Protein AF-A0A1H1I1R0-F1 (afdb_monomer_lite)

Secondary structure (DSSP, 8-state):
-BEEE-GGG----SS--EEEEEPBTTTTS-S-B--STT--SBPEEEEEHHHHHHHHTT--EEEBSSSS--EEEB--

Foldseek 3Di:
DWEWADPVCPDPDPPFDFDDWFAFPPPPNDPGAGPDPPGRGRIITTDGPVRVVCVVVPDFWDFYPDPDTDITGGDD

Structure (mmCIF, N/CA/C/O backbone):
data_AF-A0A1H1I1R0-F1
#
_entry.id   AF-A0A1H1I1R0-F1
#
loop_
_atom_site.group_PDB
_atom_si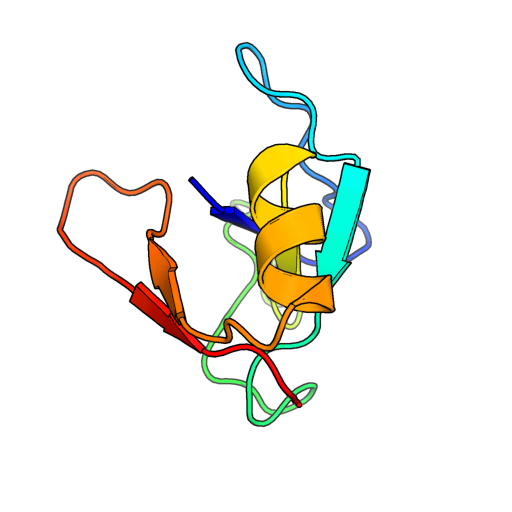te.id
_atom_site.type_symbol
_atom_site.label_atom_id
_atom_site.label_alt_id
_atom_site.label_comp_id
_atom_site.label_asym_id
_atom_site.label_entity_id
_atom_site.label_seq_id
_atom_site.pdbx_PDB_ins_code
_atom_site.Cartn_x
_atom_site.Cartn_y
_atom_site.Cartn_z
_atom_site.occupancy
_atom_site.B_iso_or_equiv
_atom_site.auth_seq_id
_atom_site.auth_comp_id
_atom_site.auth_asym_id
_atom_site.auth_atom_id
_atom_site.pdbx_PDB_model_num
ATOM 1 N N . MET A 1 1 ? 0.319 10.119 0.890 1.00 86.69 1 MET A N 1
ATOM 2 C CA . MET A 1 1 ? -0.620 9.598 -0.116 1.00 86.69 1 MET A CA 1
ATOM 3 C C . MET A 1 1 ? -0.061 8.271 -0.525 1.00 86.69 1 MET A C 1
ATOM 5 O O . MET A 1 1 ? 1.070 8.226 -1.008 1.00 86.69 1 MET A O 1
ATOM 9 N N . ALA A 1 2 ? -0.832 7.227 -0.287 1.00 89.69 2 ALA A N 1
ATOM 10 C CA . ALA A 1 2 ? -0.381 5.870 -0.462 1.00 89.69 2 ALA A CA 1
ATOM 11 C C . ALA A 1 2 ? -0.269 5.524 -1.953 1.00 89.69 2 ALA A C 1
ATOM 13 O O . ALA A 1 2 ? -0.976 6.073 -2.805 1.00 89.69 2 ALA A O 1
ATOM 14 N N . VAL A 1 3 ? 0.639 4.610 -2.282 1.00 94.12 3 VAL A N 1
ATOM 15 C CA . VAL A 1 3 ? 0.897 4.180 -3.665 1.00 94.12 3 VAL A CA 1
ATOM 16 C C . VAL A 1 3 ? 0.606 2.697 -3.815 1.00 94.12 3 VAL A C 1
ATOM 18 O O . VAL A 1 3 ? 0.905 1.901 -2.930 1.00 94.12 3 VAL A O 1
ATOM 21 N N . VAL A 1 4 ? 0.080 2.316 -4.980 1.00 95.06 4 VAL A N 1
ATOM 22 C CA . VAL A 1 4 ? -0.164 0.913 -5.326 1.00 95.06 4 VAL A CA 1
ATOM 23 C C . VAL A 1 4 ? 1.008 0.319 -6.100 1.00 95.06 4 VAL A C 1
ATOM 25 O O . VAL A 1 4 ? 1.289 0.703 -7.246 1.00 95.06 4 VAL A O 1
ATOM 28 N N . ARG A 1 5 ? 1.678 -0.660 -5.491 1.00 96.31 5 ARG A N 1
ATOM 29 C CA . ARG A 1 5 ? 2.737 -1.477 -6.105 1.00 96.31 5 ARG A CA 1
ATOM 30 C C . ARG A 1 5 ? 2.733 -2.879 -5.506 1.00 96.31 5 ARG A C 1
ATOM 32 O O . ARG A 1 5 ? 2.396 -3.036 -4.338 1.00 96.31 5 ARG A O 1
ATOM 39 N N . CYS A 1 6 ? 3.127 -3.891 -6.274 1.00 97.50 6 CYS A N 1
ATOM 40 C CA . CYS A 1 6 ? 3.408 -5.211 -5.706 1.00 97.50 6 CYS A CA 1
ATOM 41 C C . CYS A 1 6 ? 4.702 -5.185 -4.872 1.00 97.50 6 CYS A C 1
ATOM 43 O O . CYS A 1 6 ? 5.447 -4.201 -4.890 1.00 97.50 6 CYS A O 1
ATOM 45 N N . LYS A 1 7 ? 4.981 -6.285 -4.167 1.00 95.81 7 LYS A N 1
ATOM 46 C CA . LYS A 1 7 ? 6.161 -6.433 -3.303 1.00 95.81 7 LYS A CA 1
ATOM 47 C C . LYS A 1 7 ? 7.488 -6.240 -4.051 1.00 95.81 7 LYS A C 1
ATOM 49 O O . LYS A 1 7 ? 8.372 -5.559 -3.541 1.00 95.81 7 LYS A O 1
ATOM 54 N N . ASP A 1 8 ? 7.591 -6.754 -5.277 1.00 96.50 8 ASP A N 1
ATOM 55 C CA . ASP A 1 8 ? 8.816 -6.668 -6.093 1.00 96.50 8 ASP A CA 1
ATOM 56 C C . ASP A 1 8 ? 9.067 -5.266 -6.665 1.00 96.50 8 ASP A C 1
ATOM 58 O O . ASP A 1 8 ? 10.188 -4.914 -7.025 1.00 96.50 8 ASP A O 1
ATOM 62 N N . HIS A 1 9 ? 8.022 -4.437 -6.725 1.00 95.81 9 HIS A N 1
ATOM 63 C CA . HIS A 1 9 ? 8.083 -3.067 -7.228 1.00 95.81 9 HIS A CA 1
ATOM 64 C C . HIS A 1 9 ? 7.917 -2.041 -6.106 1.00 95.81 9 HIS A C 1
ATOM 66 O O . HIS A 1 9 ? 7.243 -1.025 -6.297 1.00 95.81 9 HIS A O 1
ATOM 72 N N . ALA A 1 10 ? 8.531 -2.296 -4.947 1.00 94.50 10 ALA A N 1
ATOM 73 C CA . ALA A 1 10 ? 8.525 -1.373 -3.818 1.00 94.50 10 ALA A CA 1
ATOM 74 C C . ALA A 1 10 ? 8.819 0.074 -4.277 1.00 94.50 10 ALA A C 1
ATOM 76 O O . ALA A 1 10 ? 9.823 0.320 -4.961 1.00 94.50 10 ALA A O 1
ATOM 77 N N . PRO A 1 11 ? 7.941 1.044 -3.964 1.00 93.06 11 PRO A N 1
ATOM 78 C CA . PRO A 1 11 ? 8.066 2.396 -4.469 1.00 93.06 11 PRO A CA 1
ATOM 79 C C . PRO A 1 11 ? 9.272 3.088 -3.838 1.00 93.06 11 PRO A C 1
ATOM 81 O O . PRO A 1 11 ? 9.342 3.304 -2.631 1.00 93.06 11 PRO A O 1
ATOM 84 N N . LYS A 1 12 ? 10.200 3.519 -4.689 1.00 87.06 12 LYS A N 1
ATOM 85 C CA . LYS A 1 12 ? 11.271 4.448 -4.322 1.00 87.06 12 LYS A CA 1
ATOM 86 C C . LYS A 1 12 ? 10.757 5.861 -4.569 1.00 87.06 12 LYS A C 1
ATOM 88 O O . LYS A 1 12 ? 10.881 6.391 -5.672 1.00 87.06 12 LYS A O 1
ATOM 93 N N . GLY A 1 13 ? 10.054 6.420 -3.587 1.00 78.56 13 GLY A N 1
ATOM 94 C CA . GLY A 1 13 ? 9.483 7.756 -3.725 1.00 78.56 13 GLY A CA 1
ATOM 95 C C . GLY A 1 13 ? 10.578 8.821 -3.836 1.00 78.56 13 GLY A C 1
ATOM 96 O O . GLY A 1 13 ? 11.590 8.762 -3.148 1.00 78.56 13 GLY A O 1
ATOM 97 N N . ARG A 1 14 ? 10.380 9.806 -4.722 1.00 81.25 14 ARG A N 1
ATOM 98 C CA . ARG A 1 14 ? 11.302 10.948 -4.879 1.00 81.25 14 ARG A CA 1
ATOM 99 C C . ARG A 1 14 ? 11.126 11.992 -3.772 1.00 81.25 14 ARG A C 1
ATOM 101 O O . ARG A 1 14 ? 12.086 12.643 -3.388 1.00 81.25 14 ARG A O 1
ATOM 108 N N . THR A 1 15 ? 9.892 12.166 -3.302 1.00 84.50 15 THR A N 1
ATOM 109 C CA . THR A 1 15 ? 9.493 13.178 -2.306 1.00 84.50 15 THR A CA 1
ATOM 110 C C . THR A 1 15 ? 8.911 12.577 -1.027 1.00 84.50 15 THR A C 1
ATOM 112 O O . THR A 1 15 ? 8.655 13.308 -0.076 1.00 84.50 15 THR A O 1
ATOM 115 N N . ARG A 1 16 ? 8.668 11.261 -0.998 1.00 87.38 16 ARG A N 1
ATOM 116 C CA . ARG A 1 16 ? 8.125 10.531 0.155 1.00 87.38 16 ARG A CA 1
ATOM 117 C C . ARG A 1 16 ? 8.895 9.235 0.348 1.00 87.38 16 ARG A C 1
ATOM 119 O O . ARG A 1 16 ? 9.246 8.586 -0.637 1.00 87.38 16 ARG A O 1
ATOM 126 N N . THR A 1 17 ? 9.073 8.840 1.600 1.00 93.81 17 THR A N 1
ATOM 127 C CA . THR A 1 17 ? 9.644 7.545 1.971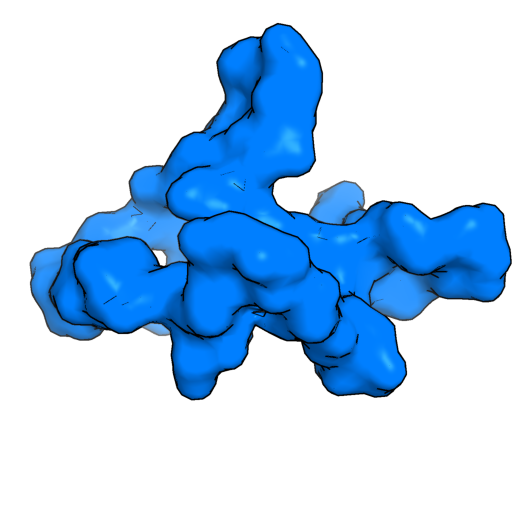 1.00 93.81 17 THR A CA 1
ATOM 128 C C . THR A 1 17 ? 8.512 6.630 2.416 1.00 93.81 17 THR A C 1
ATOM 130 O O . THR A 1 17 ? 7.839 6.918 3.402 1.00 93.81 17 THR A O 1
ATOM 133 N N . TYR A 1 18 ? 8.292 5.541 1.679 1.00 94.88 18 TYR A N 1
ATOM 134 C CA . TYR A 1 18 ? 7.333 4.506 2.059 1.00 94.88 18 TYR A CA 1
ATOM 135 C C . TYR A 1 18 ? 8.042 3.495 2.953 1.00 94.88 18 TYR A C 1
ATOM 137 O O . TYR A 1 18 ? 9.036 2.900 2.537 1.00 94.88 18 TYR A O 1
ATOM 145 N N . ILE A 1 19 ? 7.554 3.332 4.180 1.00 95.75 19 ILE A N 1
ATOM 146 C CA . ILE A 1 19 ? 8.217 2.523 5.214 1.00 95.75 19 ILE A CA 1
ATOM 147 C C . ILE A 1 19 ? 7.505 1.196 5.472 1.00 95.75 19 ILE A C 1
ATOM 149 O O . ILE A 1 19 ? 8.071 0.293 6.082 1.00 95.75 19 ILE A O 1
ATOM 153 N N . ALA A 1 20 ? 6.258 1.079 5.022 1.00 96.94 20 ALA A N 1
ATOM 154 C CA . ALA A 1 20 ? 5.433 -0.092 5.235 1.00 96.94 20 ALA A CA 1
ATOM 155 C C . ALA A 1 20 ? 4.521 -0.330 4.033 1.00 96.94 20 ALA A C 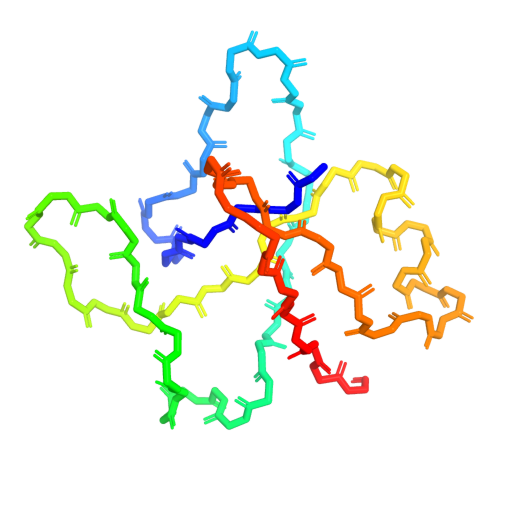1
ATOM 157 O O . ALA A 1 20 ? 4.257 0.566 3.230 1.00 96.94 20 ALA A O 1
ATOM 158 N N . HIS A 1 21 ? 4.002 -1.547 3.940 1.00 97.31 21 HIS A N 1
ATOM 159 C CA . HIS A 1 21 ? 2.915 -1.879 3.037 1.00 97.31 21 HIS A CA 1
ATOM 160 C C . HIS A 1 21 ? 1.842 -2.655 3.793 1.00 97.31 21 HIS A C 1
ATOM 162 O O . HIS A 1 21 ? 2.147 -3.422 4.708 1.00 97.31 21 HIS A O 1
ATOM 168 N N . VAL A 1 22 ? 0.594 -2.493 3.379 1.00 98.00 22 VAL A N 1
ATOM 169 C CA . VAL A 1 22 ? -0.544 -3.247 3.904 1.00 98.00 22 VAL A CA 1
ATOM 170 C C . VAL A 1 22 ? -1.322 -3.879 2.762 1.00 98.00 22 VAL A C 1
ATOM 172 O O . VAL A 1 22 ? -1.295 -3.419 1.615 1.00 98.00 22 VAL A O 1
ATOM 175 N N . GLU A 1 23 ? -2.000 -4.972 3.078 1.00 98.25 23 GLU A N 1
ATOM 176 C CA . GLU A 1 23 ? -2.831 -5.677 2.117 1.00 98.25 23 GLU A CA 1
ATOM 177 C C . GLU A 1 23 ? -4.171 -4.950 1.944 1.00 98.25 23 GLU A C 1
ATOM 179 O O . GLU A 1 23 ? -4.809 -4.592 2.940 1.00 98.25 23 GLU A O 1
ATOM 184 N N . PRO A 1 24 ? -4.643 -4.736 0.707 1.00 97.75 24 PRO A N 1
ATOM 185 C CA . PRO A 1 24 ? -6.003 -4.277 0.479 1.00 97.75 24 PRO A CA 1
ATOM 186 C C . PRO A 1 24 ? -7.024 -5.377 0.777 1.00 97.75 24 PRO A C 1
ATOM 188 O O . PRO A 1 24 ? -6.714 -6.575 0.796 1.00 97.75 24 PRO A O 1
ATOM 191 N N . ILE A 1 25 ? -8.284 -4.975 0.946 1.00 97.50 25 ILE A N 1
ATOM 192 C CA . ILE A 1 25 ? -9.402 -5.924 1.000 1.00 97.50 25 ILE A CA 1
ATOM 193 C C . ILE A 1 25 ? -9.369 -6.845 -0.235 1.00 97.50 25 ILE A C 1
ATOM 195 O O . ILE A 1 25 ? -9.136 -6.399 -1.363 1.00 97.50 25 ILE A O 1
ATOM 199 N N . GLY A 1 26 ? -9.575 -8.144 0.001 1.00 96.12 26 GLY A N 1
ATOM 200 C CA . GLY A 1 26 ? -9.578 -9.181 -1.034 1.00 96.12 26 GLY A CA 1
ATOM 201 C C . GLY A 1 26 ? -8.199 -9.690 -1.466 1.00 96.12 26 GLY A C 1
ATOM 202 O O . GLY A 1 26 ? -8.143 -10.625 -2.247 1.00 96.12 26 GLY A O 1
ATOM 203 N N . TYR A 1 27 ? -7.084 -9.139 -0.969 1.00 96.25 27 TYR A N 1
ATOM 204 C CA . TYR A 1 27 ? -5.748 -9.638 -1.330 1.00 96.25 27 TYR A CA 1
ATOM 205 C C . TYR A 1 27 ? -5.583 -11.137 -0.980 1.00 96.25 27 TYR A C 1
ATOM 207 O O . TYR A 1 27 ? -5.936 -11.510 0.147 1.00 96.25 27 TYR A O 1
ATOM 215 N N . PRO A 1 28 ? -5.021 -11.981 -1.876 1.00 95.56 28 PRO A N 1
ATOM 216 C CA . PRO A 1 28 ? -4.358 -11.629 -3.142 1.00 95.56 28 PRO A CA 1
ATOM 217 C C . PRO A 1 28 ? -5.290 -11.434 -4.351 1.00 95.56 28 PRO A C 1
ATOM 219 O O . PRO A 1 28 ? -4.872 -10.821 -5.328 1.00 95.56 28 PRO A O 1
ATOM 222 N N . GLU A 1 29 ? -6.548 -11.867 -4.288 1.00 96.25 29 GLU A N 1
ATOM 223 C CA . GLU A 1 29 ? -7.576 -11.688 -5.333 1.00 96.25 29 GLU A CA 1
ATOM 224 C C . GLU A 1 29 ? -8.191 -10.272 -5.314 1.00 96.25 29 GLU A C 1
ATOM 226 O O . GLU A 1 29 ? -9.400 -10.066 -5.407 1.00 96.25 29 GLU A O 1
ATOM 231 N N . THR A 1 30 ? -7.348 -9.258 -5.128 1.00 95.00 30 THR A N 1
ATOM 232 C CA . THR A 1 30 ? -7.781 -7.866 -4.999 1.00 95.00 30 THR A CA 1
ATOM 233 C C . THR A 1 30 ? -7.986 -7.206 -6.364 1.00 95.00 30 THR A C 1
ATOM 235 O O . THR A 1 30 ? -7.293 -7.508 -7.333 1.00 95.00 30 THR A O 1
ATOM 238 N N . ALA A 1 31 ? -8.886 -6.221 -6.426 1.00 94.06 31 ALA A N 1
ATOM 239 C CA . ALA A 1 31 ? -9.036 -5.349 -7.594 1.00 94.06 31 ALA A CA 1
ATOM 240 C C . ALA A 1 31 ? -7.821 -4.423 -7.813 1.00 94.06 31 ALA A C 1
ATOM 242 O O . ALA A 1 31 ? -7.673 -3.816 -8.873 1.00 94.06 31 ALA A O 1
ATOM 243 N N . MET A 1 32 ? -6.959 -4.277 -6.804 1.00 95.06 32 MET A N 1
ATOM 244 C CA . MET A 1 32 ? -5.762 -3.455 -6.896 1.00 95.06 32 MET A CA 1
ATOM 245 C C . MET A 1 32 ? -4.635 -4.197 -7.613 1.00 95.06 32 MET A C 1
ATOM 247 O O . MET A 1 32 ? -4.147 -5.218 -7.138 1.00 95.06 32 MET A O 1
ATOM 251 N N . VAL A 1 33 ? -4.153 -3.632 -8.716 1.00 95.88 33 VAL A N 1
ATOM 252 C CA . VAL A 1 33 ? -3.045 -4.184 -9.510 1.00 95.88 33 VAL A CA 1
ATOM 253 C C . VAL A 1 33 ? -1.826 -3.270 -9.402 1.00 95.88 33 VAL A C 1
ATOM 255 O O . VAL A 1 33 ? -1.955 -2.049 -9.285 1.00 95.88 33 VAL A O 1
ATOM 258 N N . CYS A 1 34 ? -0.624 -3.846 -9.416 1.00 96.50 34 CYS A N 1
ATOM 259 C CA . CYS A 1 34 ? 0.618 -3.080 -9.431 1.00 96.50 34 CYS A CA 1
ATOM 260 C C . CYS A 1 34 ? 0.642 -2.074 -10.594 1.00 96.50 34 CYS A C 1
ATOM 262 O O . CYS A 1 34 ? 0.546 -2.459 -11.751 1.00 96.50 34 CYS A O 1
ATOM 264 N N . GLY A 1 35 ? 0.866 -0.786 -10.318 1.00 90.00 35 GLY A N 1
ATOM 265 C CA . GLY A 1 35 ? 0.987 0.225 -11.381 1.00 90.00 35 GLY A CA 1
ATOM 266 C C . GLY A 1 35 ? 2.353 0.252 -12.091 1.00 90.00 35 GLY A C 1
ATOM 267 O O . GLY A 1 35 ? 2.755 1.301 -12.597 1.00 90.00 35 GLY A O 1
ATOM 268 N N . GLY A 1 36 ? 3.117 -0.844 -12.055 1.00 92.50 36 GLY A N 1
ATOM 269 C CA . GLY A 1 36 ? 4.330 -1.006 -12.858 1.00 92.50 36 GLY A CA 1
ATOM 270 C C . GLY A 1 36 ? 3.957 -1.261 -14.319 1.00 92.50 36 GLY A C 1
ATOM 271 O O . GLY A 1 36 ? 3.064 -2.054 -14.589 1.00 92.50 36 GLY A O 1
ATOM 272 N N . LYS A 1 37 ? 4.644 -0.616 -15.272 1.00 92.25 37 LYS A N 1
ATOM 273 C CA . LYS A 1 37 ? 4.246 -0.577 -16.697 1.00 92.25 37 LYS A CA 1
ATOM 274 C C . LYS A 1 37 ? 3.961 -1.952 -17.329 1.00 92.25 37 LYS A C 1
ATOM 276 O O . LYS A 1 37 ? 3.114 -2.048 -18.208 1.00 92.25 37 LYS A O 1
ATOM 281 N N . HIS A 1 38 ? 4.666 -2.992 -16.889 1.00 95.62 38 HIS A N 1
ATOM 282 C CA . HIS A 1 38 ? 4.547 -4.361 -17.402 1.00 95.62 38 HIS A CA 1
ATOM 283 C C . HIS A 1 38 ? 4.277 -5.378 -16.282 1.00 95.62 38 HIS A C 1
ATOM 285 O O . HIS A 1 38 ? 4.685 -6.530 -16.375 1.00 95.62 38 HIS A O 1
ATOM 291 N N . CYS A 1 39 ? 3.642 -4.944 -15.191 1.00 97.06 39 CYS A N 1
ATOM 292 C CA . CYS A 1 39 ? 3.365 -5.786 -14.035 1.00 97.06 39 CYS A CA 1
ATOM 293 C C . CYS A 1 39 ? 1.858 -5.884 -13.799 1.00 97.06 39 CYS A C 1
ATOM 295 O O . CYS A 1 39 ? 1.186 -4.870 -13.661 1.00 97.06 39 CYS A O 1
ATOM 297 N N . SER A 1 40 ? 1.346 -7.108 -13.702 1.00 96.81 40 SER A N 1
ATOM 298 C CA . SER A 1 40 ? -0.051 -7.410 -13.368 1.00 96.81 40 SER A CA 1
ATOM 299 C C . SER A 1 40 ? -0.196 -8.116 -12.016 1.00 96.81 40 SER A C 1
ATOM 301 O O . SER A 1 40 ? -1.248 -8.670 -11.711 1.00 96.81 40 SER A O 1
ATOM 303 N N . ALA A 1 41 ? 0.863 -8.122 -11.201 1.00 97.94 41 ALA A N 1
ATOM 304 C CA . ALA A 1 41 ? 0.826 -8.733 -9.881 1.00 97.94 41 ALA A CA 1
ATOM 305 C C . ALA A 1 41 ? -0.133 -7.971 -8.942 1.00 97.94 41 ALA A C 1
ATOM 307 O O . ALA A 1 41 ? -0.281 -6.747 -9.088 1.00 97.94 41 ALA A O 1
ATOM 308 N N . PRO A 1 42 ? -0.725 -8.656 -7.945 1.00 98.06 42 PRO A N 1
ATOM 309 C CA . PRO A 1 42 ? -1.546 -8.024 -6.920 1.00 98.06 42 PRO A CA 1
ATOM 310 C C . PRO A 1 42 ? -0.847 -6.826 -6.265 1.00 98.06 42 PRO A C 1
ATOM 312 O O . PRO A 1 42 ? 0.326 -6.880 -5.879 1.00 98.06 42 PRO A O 1
ATOM 315 N N . GLY A 1 43 ? -1.569 -5.714 -6.177 1.00 97.25 43 GLY A N 1
ATOM 316 C CA . GLY A 1 43 ? -1.090 -4.468 -5.601 1.00 97.25 43 GLY A CA 1
ATOM 317 C C . GLY A 1 43 ? -1.204 -4.461 -4.080 1.00 97.25 43 GLY A C 1
ATOM 318 O O . GLY A 1 43 ? -2.220 -4.862 -3.518 1.00 97.25 43 GLY A O 1
ATOM 319 N N . LEU A 1 44 ? -0.172 -3.943 -3.421 1.00 97.88 44 LEU A N 1
ATOM 320 C CA . LEU A 1 44 ? -0.182 -3.589 -2.006 1.00 97.88 44 LEU A CA 1
ATOM 321 C C . LEU A 1 44 ? -0.380 -2.078 -1.860 1.00 97.88 44 LEU A C 1
ATOM 323 O O . LEU A 1 44 ? -0.032 -1.312 -2.765 1.00 97.88 44 LEU A O 1
ATOM 327 N N . ILE A 1 45 ? -0.910 -1.654 -0.714 1.00 97.62 45 ILE A N 1
ATOM 328 C CA . ILE A 1 45 ? -1.011 -0.242 -0.342 1.00 97.62 45 ILE A CA 1
ATOM 329 C C . ILE A 1 45 ? 0.275 0.124 0.401 1.00 97.62 45 ILE A C 1
ATOM 331 O O . ILE A 1 45 ? 0.489 -0.325 1.525 1.00 97.62 45 ILE A O 1
ATOM 335 N N . TRP A 1 46 ? 1.138 0.923 -0.218 1.00 97.38 46 TRP A N 1
ATOM 336 C CA . TRP A 1 46 ? 2.369 1.399 0.412 1.00 97.38 46 TRP A CA 1
ATOM 337 C C . TRP A 1 46 ? 2.110 2.670 1.203 1.00 97.38 46 TRP A C 1
ATOM 339 O O . TRP A 1 46 ? 1.570 3.630 0.654 1.00 97.38 46 TRP A O 1
ATOM 349 N N . LEU A 1 47 ? 2.526 2.662 2.466 1.00 97.12 47 LEU A N 1
ATOM 350 C CA . LEU A 1 47 ? 2.295 3.717 3.444 1.00 97.12 47 LEU A CA 1
ATOM 351 C C . LEU A 1 47 ? 3.606 4.431 3.770 1.00 97.12 47 LEU A C 1
ATOM 353 O O . LEU A 1 47 ? 4.655 3.799 3.955 1.00 97.12 47 LEU A O 1
ATOM 357 N N . ASP A 1 48 ? 3.536 5.752 3.866 1.00 95.69 48 ASP A N 1
ATOM 358 C CA . ASP A 1 48 ? 4.553 6.513 4.584 1.00 95.69 48 ASP A CA 1
ATOM 359 C C . ASP A 1 48 ? 4.351 6.434 6.105 1.00 95.69 48 ASP A C 1
ATOM 361 O O . ASP A 1 48 ? 3.445 5.766 6.605 1.00 95.69 48 ASP A O 1
ATOM 365 N N . GLU A 1 49 ? 5.238 7.082 6.856 1.00 95.88 49 GLU A N 1
ATOM 366 C CA . GLU A 1 49 ? 5.218 7.033 8.317 1.00 95.88 49 GLU A CA 1
ATOM 367 C C . GLU A 1 49 ? 3.903 7.563 8.930 1.00 95.88 49 GLU A C 1
ATOM 369 O O . GLU A 1 49 ? 3.276 6.818 9.689 1.00 95.88 49 GLU A O 1
ATOM 374 N N . PRO A 1 50 ? 3.397 8.763 8.574 1.00 95.88 50 PRO A N 1
ATOM 375 C CA . PRO A 1 50 ? 2.089 9.223 9.045 1.00 95.88 50 PRO A CA 1
ATOM 376 C C . PRO A 1 50 ? 0.936 8.266 8.722 1.00 95.88 50 PRO A C 1
ATOM 378 O O . PRO A 1 50 ? 0.042 8.063 9.545 1.00 95.88 50 PRO A O 1
ATOM 381 N N . GLU A 1 51 ? 0.920 7.686 7.523 1.00 97.31 51 GLU A N 1
ATOM 382 C CA . GLU A 1 51 ? -0.122 6.744 7.118 1.00 97.31 51 GLU A CA 1
ATOM 383 C C . GLU A 1 51 ? -0.026 5.418 7.877 1.00 97.31 51 GLU A C 1
ATOM 385 O O . GLU A 1 51 ? -1.055 4.854 8.250 1.00 97.31 51 GLU A O 1
ATOM 390 N N . LYS A 1 52 ? 1.191 4.951 8.175 1.00 97.56 52 LYS A N 1
ATOM 391 C CA . LYS A 1 52 ? 1.412 3.766 9.006 1.00 97.56 52 LYS A CA 1
ATOM 392 C C . LYS A 1 52 ? 0.891 3.974 10.426 1.00 97.56 52 LYS A C 1
ATOM 394 O O . LYS A 1 52 ? 0.187 3.105 10.927 1.00 97.56 52 LYS A O 1
ATOM 399 N N . VAL A 1 53 ? 1.148 5.133 11.034 1.00 98.00 53 VAL A N 1
ATOM 400 C CA . VAL A 1 53 ? 0.598 5.469 12.359 1.00 98.00 53 VAL A CA 1
ATOM 401 C C . VAL A 1 53 ? -0.931 5.457 12.331 1.00 98.00 53 VAL A C 1
ATOM 403 O O . VAL A 1 53 ? -1.560 4.854 13.195 1.00 98.00 53 VAL A O 1
ATOM 406 N N . LYS A 1 54 ? -1.551 6.054 11.305 1.00 98.06 54 LYS A N 1
ATOM 407 C CA . LYS A 1 54 ? -3.014 6.014 11.141 1.00 98.06 54 LYS A CA 1
ATOM 408 C C . LYS A 1 54 ? -3.538 4.584 11.020 1.00 98.06 54 LYS A C 1
ATOM 410 O O . LYS A 1 54 ? -4.536 4.252 11.657 1.00 98.06 54 LYS A O 1
ATOM 415 N N . TYR A 1 55 ? -2.859 3.742 10.240 1.00 98.19 55 TYR A N 1
ATOM 416 C CA . TYR A 1 55 ? -3.193 2.326 10.135 1.00 98.19 55 TYR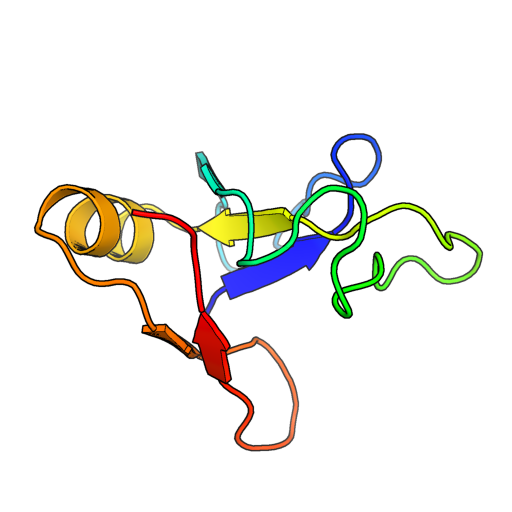 A CA 1
ATOM 417 C C . TYR A 1 55 ? -3.126 1.632 11.500 1.00 98.19 55 TYR A C 1
ATOM 419 O O . TYR A 1 55 ? -4.062 0.934 11.889 1.00 98.19 55 TYR A O 1
ATOM 427 N N . ASP A 1 56 ? -2.078 1.881 12.277 1.00 97.69 56 ASP A N 1
ATOM 428 C CA . ASP A 1 56 ? -1.931 1.294 13.612 1.00 97.69 56 ASP A CA 1
ATOM 429 C C . ASP A 1 56 ? -3.020 1.776 14.585 1.00 97.69 56 ASP A C 1
ATOM 431 O O . ASP A 1 56 ? -3.447 1.025 15.458 1.00 97.69 56 ASP A O 1
ATOM 435 N N . CYS A 1 57 ? -3.549 2.986 14.381 1.00 97.81 57 CYS A N 1
ATOM 436 C CA . CYS A 1 57 ? -4.690 3.531 15.122 1.00 97.81 57 CYS A CA 1
ATOM 437 C C . CYS A 1 57 ? -6.071 3.077 14.608 1.00 97.81 57 CYS A C 1
ATOM 439 O O . CYS A 1 57 ? -7.087 3.545 15.120 1.00 97.81 57 CYS A O 1
ATOM 441 N N . GLY A 1 58 ? -6.141 2.188 13.612 1.00 97.94 58 GLY A N 1
ATOM 442 C CA . GLY A 1 58 ? -7.408 1.641 13.109 1.00 97.94 58 GLY A CA 1
ATOM 443 C C . GLY A 1 58 ? -7.963 2.307 11.845 1.00 97.94 58 GLY A C 1
ATOM 444 O O . GLY A 1 58 ? -8.986 1.860 11.331 1.00 97.94 58 GLY A O 1
ATOM 445 N N . GLU A 1 59 ? -7.295 3.322 11.285 1.00 97.94 59 GLU A N 1
ATOM 446 C CA . GLU A 1 59 ? -7.689 3.899 9.994 1.00 97.94 59 GLU A CA 1
ATOM 447 C C . GLU A 1 59 ? -7.455 2.882 8.873 1.00 97.94 59 GLU A C 1
ATOM 449 O O . GLU A 1 59 ? -6.402 2.244 8.790 1.00 97.94 59 GLU A O 1
ATOM 454 N N . ARG A 1 60 ? -8.434 2.712 7.986 1.00 97.81 60 ARG A N 1
ATOM 455 C CA . ARG A 1 60 ? -8.350 1.721 6.901 1.00 97.81 60 ARG A CA 1
ATOM 456 C C . ARG A 1 60 ? -8.555 2.321 5.527 1.00 97.81 60 ARG A C 1
ATOM 458 O O . ARG A 1 60 ? -8.407 1.588 4.553 1.00 97.81 60 ARG A O 1
ATOM 465 N N . ILE A 1 61 ? -8.878 3.610 5.422 1.00 97.44 61 ILE A N 1
ATOM 466 C CA . ILE A 1 61 ? -9.113 4.276 4.145 1.00 97.44 61 ILE A CA 1
ATOM 467 C C . ILE A 1 61 ? -7.999 5.296 3.889 1.00 97.44 61 ILE A C 1
ATOM 469 O O . ILE A 1 61 ? -7.817 6.241 4.649 1.00 97.44 61 ILE A O 1
ATOM 473 N N . PHE A 1 62 ? -7.278 5.124 2.781 1.00 96.44 62 PHE A N 1
ATOM 474 C CA . PHE A 1 62 ? -6.139 5.969 2.411 1.00 96.44 62 PHE A CA 1
ATOM 475 C C . PHE A 1 62 ? -6.339 6.592 1.035 1.00 96.44 62 PHE A C 1
ATOM 477 O O . PHE A 1 62 ? -6.819 5.930 0.112 1.00 96.44 62 PHE A O 1
ATOM 484 N N . ASP A 1 63 ? -5.934 7.850 0.884 1.00 94.75 63 ASP A N 1
ATOM 485 C CA . ASP A 1 63 ? -5.928 8.530 -0.410 1.00 94.75 63 ASP A CA 1
ATOM 486 C C . ASP A 1 63 ? -4.802 7.985 -1.297 1.00 94.75 63 ASP A C 1
ATOM 488 O O . ASP A 1 63 ? -3.638 7.907 -0.884 1.00 94.75 63 ASP A O 1
ATOM 492 N N . ALA A 1 64 ? -5.156 7.611 -2.525 1.00 91.38 64 ALA A N 1
ATOM 493 C CA . ALA A 1 64 ? -4.209 7.143 -3.522 1.00 91.38 64 ALA A CA 1
ATOM 494 C C . ALA A 1 64 ? -3.444 8.312 -4.147 1.00 91.38 64 ALA A C 1
ATOM 496 O O . ALA A 1 64 ? -4.002 9.370 -4.435 1.00 91.38 64 ALA A O 1
ATOM 497 N N . PHE A 1 65 ? -2.160 8.097 -4.420 1.00 87.94 65 PHE A N 1
ATOM 498 C CA . PHE A 1 65 ? -1.335 9.029 -5.181 1.00 87.94 65 PHE A CA 1
ATOM 499 C C . PHE A 1 65 ? -1.687 8.965 -6.678 1.00 87.94 65 PHE A C 1
ATOM 501 O O . PHE A 1 65 ? -0.991 8.340 -7.480 1.00 87.94 65 PHE A O 1
ATOM 508 N N . VAL A 1 66 ? -2.802 9.586 -7.052 1.00 82.19 66 VAL A N 1
ATOM 509 C CA . VAL A 1 66 ? -3.282 9.720 -8.434 1.00 82.19 66 VAL A CA 1
ATOM 510 C C . VAL A 1 66 ? -3.792 11.142 -8.684 1.00 82.19 66 VAL A C 1
ATOM 512 O O . VAL A 1 66 ? -4.021 11.902 -7.749 1.00 82.19 66 VAL A O 1
ATOM 515 N N . ALA A 1 67 ? -3.937 11.526 -9.956 1.00 76.25 67 ALA A N 1
ATOM 516 C CA . ALA A 1 67 ? -4.425 12.859 -10.328 1.00 76.25 67 ALA A CA 1
ATOM 517 C C . ALA A 1 67 ? -5.920 13.072 -10.006 1.00 76.25 67 ALA A C 1
ATOM 519 O O . ALA A 1 67 ? -6.373 14.209 -9.914 1.00 76.25 67 ALA A O 1
ATOM 520 N N . SER A 1 68 ? -6.684 11.989 -9.848 1.00 79.25 68 SER A N 1
ATOM 521 C CA . SER A 1 68 ? -8.098 11.997 -9.471 1.00 79.25 68 SER A CA 1
ATOM 522 C C . SER A 1 68 ? -8.291 11.617 -8.001 1.00 79.25 68 SER A C 1
ATOM 524 O O . SER A 1 68 ? -7.431 10.997 -7.383 1.00 79.25 68 SER A O 1
ATOM 526 N N . ALA A 1 69 ? -9.443 11.961 -7.423 1.00 86.00 69 ALA A N 1
ATOM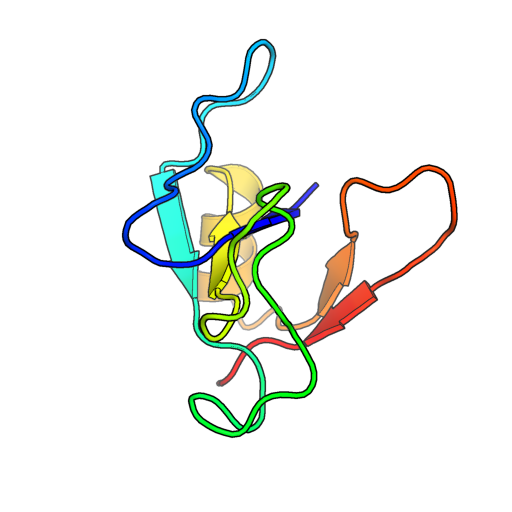 527 C CA . ALA A 1 69 ? -9.775 11.566 -6.058 1.00 86.00 69 ALA A CA 1
ATOM 528 C C . ALA A 1 69 ? -10.130 10.068 -6.001 1.00 86.00 69 ALA A C 1
ATOM 530 O O . ALA A 1 69 ? -11.266 9.680 -6.274 1.00 86.00 69 ALA A O 1
ATOM 531 N N . MET A 1 70 ? -9.159 9.225 -5.646 1.00 91.75 70 MET A N 1
ATOM 532 C CA . MET A 1 70 ? -9.357 7.792 -5.415 1.00 91.75 70 MET A CA 1
ATOM 533 C C . MET A 1 70 ? -8.893 7.415 -4.009 1.00 91.75 70 MET A C 1
ATOM 535 O O . MET A 1 70 ? -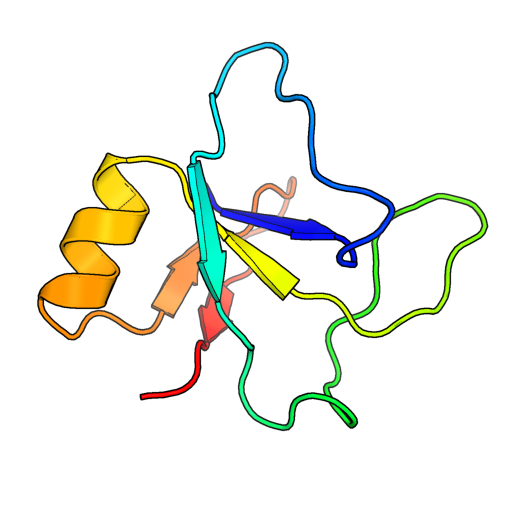7.847 7.868 -3.545 1.00 91.75 70 MET A O 1
ATOM 539 N N . LYS A 1 71 ? -9.660 6.547 -3.345 1.00 94.50 71 LYS A N 1
ATOM 540 C CA . LYS A 1 71 ? -9.330 5.995 -2.027 1.00 94.50 71 LYS A CA 1
ATOM 541 C C . LYS A 1 71 ? -9.183 4.482 -2.094 1.00 94.50 71 LYS A C 1
ATOM 543 O O . LYS A 1 71 ? -9.832 3.822 -2.901 1.00 94.50 71 LYS A O 1
ATOM 548 N N . MET A 1 72 ? -8.348 3.942 -1.218 1.00 95.50 72 MET A N 1
ATOM 549 C CA . MET A 1 72 ? -8.074 2.513 -1.086 1.00 95.50 72 MET A CA 1
ATOM 550 C C . MET A 1 72 ? -8.446 2.057 0.316 1.00 95.50 72 MET A C 1
ATOM 552 O O . MET A 1 72 ? -8.249 2.804 1.273 1.00 95.50 72 MET A O 1
ATOM 556 N N . ARG A 1 73 ? -8.959 0.829 0.438 1.00 97.62 73 ARG A N 1
ATOM 557 C CA . ARG A 1 73 ? -9.295 0.231 1.732 1.00 97.62 73 ARG A CA 1
ATOM 558 C C . ARG A 1 73 ? -8.350 -0.923 2.060 1.00 97.62 73 ARG A C 1
ATOM 560 O O . ARG A 1 73 ? -8.303 -1.908 1.322 1.00 97.62 73 ARG A O 1
ATOM 567 N N . ALA A 1 74 ? -7.635 -0.797 3.171 1.00 97.75 74 ALA A N 1
ATOM 568 C CA . ALA A 1 74 ? -6.761 -1.829 3.714 1.00 97.75 74 ALA A CA 1
ATOM 569 C C . ALA A 1 74 ? -7.542 -2.870 4.536 1.00 97.75 74 ALA A C 1
ATOM 571 O O . ALA A 1 74 ? -8.647 -2.591 5.015 1.00 97.75 74 ALA A O 1
ATOM 572 N N . LYS A 1 75 ? -6.968 -4.067 4.698 1.00 96.38 75 LYS A N 1
ATOM 573 C CA . LYS A 1 75 ? -7.466 -5.083 5.636 1.00 96.38 75 LYS A CA 1
ATOM 574 C C . LYS A 1 75 ? -7.375 -4.590 7.091 1.00 96.38 75 LYS A C 1
ATOM 576 O O . LYS A 1 75 ? -6.534 -3.738 7.366 1.00 96.38 75 LYS A O 1
ATOM 581 N N . PRO A 1 76 ? -8.248 -5.082 7.993 1.00 89.62 76 PRO A N 1
ATOM 582 C CA . PRO A 1 76 ? -8.156 -4.839 9.432 1.00 89.62 76 PRO A CA 1
ATOM 583 C C . PRO A 1 76 ? -6.781 -5.175 10.006 1.00 89.62 76 PRO A C 1
ATOM 585 O O . PRO A 1 76 ? -6.150 -6.143 9.535 1.00 89.62 76 PRO A O 1
#

pLDDT: mean 94.11, std 5.06, range [76.25, 98.25]

Sequence (76 aa):
MAVVRCKDHAPKGRTRTYIAHVEPIGYPETAMVCGGKHCSAPGLIWLDEPEKVKYDCGERIFDAFVASAMKMRAKP

Radius of gyration: 11.41 Å; chains: 1; bounding box: 21×25×32 Å